Protein AF-A0AAE7AZS0-F1 (afdb_monomer)

Organism: NCBI:txid300876

Mean predicted aligned error: 5.63 Å

Foldseek 3Di:
DVQQVQQLVVLQPDFKWDWWWDDDPQFWTKIKIWTRHRFWIWIKIWIQGPVDRDIWIKIWTAGWTDDPQKIWGFTQIDTPVDRDRDTDIAIWGWDDDDPWKIKIAAPPFAWDQDPVRDIDGDDRIIIDTMD

Sequence (131 aa):
MACLLWGIVSALLTEDRYSLKTSHPEISNETLTITLKHGQAKAHFVSRAVKTTRIISYDMHGLFLRFGDHYLLVTTDDSDDVHTHGFAVRKLFIKKVSDNQAFLITDRRGSFTLKDGRVVHLNSIFSGNYQ

Secondary structure (DSSP, 8-state):
-HHHHHHHHHHHT-EEEEEEEEEETTTEEEEEEEEEETTEEEEEEEEEESSSS-EEEEEEEEEEEEETTEEEEEEEEEESS----EEEEEEEEEEEEETTEEEEE-S---EEE-TTS-EEE--SEEEEEE-

Radius of gyration: 15.65 Å; Cα contacts (8 Å, |Δi|>4): 311; chains: 1; bounding box: 42×26×44 Å

Nearest PDB structures (foldseek):
  4xmg-assembly1_A  TM=5.022E-01  e=7.738E-02  Rhodnius prolixus
  2a3f-assembly1_X  TM=4.937E-01  e=7.360E-02  Rhodnius prolixus
  1pm1-assembly1_X  TM=5.137E-01  e=8.994E-02  Rhodnius prolixus
  5m6k-assembly1_A  TM=4.954E-01  e=2.996E-01  Rhodnius prolixus
  4y25-assembly1_A  TM=4.497E-01  e=7.415E+00  Escherichia coli K-12

Solvent-accessible surface area (backbone atoms only — not comparable to full-atom values): 6749 Å² total; per-residue (Å²): 112,69,67,61,54,48,16,46,54,46,14,48,72,34,73,42,36,38,47,28,34,40,72,43,89,84,49,31,43,36,39,42,35,38,39,36,46,58,29,34,32,41,36,42,38,40,39,34,37,65,83,50,93,55,71,50,49,36,42,33,44,40,35,37,34,28,60,88,47,35,34,44,36,45,28,41,35,48,35,86,88,45,96,58,80,40,83,42,78,45,76,44,34,47,45,77,78,52,100,48,32,31,35,39,48,39,87,88,48,60,70,48,71,46,97,88,68,52,77,41,78,46,76,38,54,28,44,37,33,45,85

pLDDT: mean 87.53, std 10.83, range [49.38, 97.88]

Structure (mmCIF, N/CA/C/O backbone):
data_AF-A0AAE7AZS0-F1
#
_entry.id   AF-A0AAE7AZS0-F1
#
loop_
_atom_site.group_PDB
_atom_site.id
_atom_site.type_symbol
_atom_site.label_atom_id
_atom_site.label_alt_id
_atom_site.label_comp_id
_atom_site.label_asym_id
_atom_site.label_entity_id
_atom_site.label_seq_id
_atom_site.pdbx_PDB_ins_code
_atom_site.Cartn_x
_atom_site.Cartn_y
_atom_site.Cartn_z
_atom_site.occupancy
_atom_site.B_iso_or_equiv
_atom_site.auth_seq_id
_atom_site.auth_comp_id
_atom_site.auth_asym_id
_atom_site.auth_atom_id
_atom_site.pdbx_PDB_model_num
ATOM 1 N N . MET A 1 1 ? 25.463 -6.029 -8.220 1.00 63.19 1 MET A N 1
ATOM 2 C CA . MET A 1 1 ? 25.195 -4.854 -9.084 1.00 63.19 1 MET A CA 1
ATOM 3 C C . MET A 1 1 ? 23.991 -5.034 -10.005 1.00 63.19 1 MET A C 1
ATOM 5 O O . MET A 1 1 ? 23.154 -4.143 -10.015 1.00 63.19 1 MET A O 1
ATOM 9 N N . ALA A 1 2 ? 23.857 -6.154 -10.728 1.00 83.44 2 ALA A N 1
ATOM 10 C CA . ALA A 1 2 ? 22.760 -6.362 -11.687 1.00 83.44 2 ALA A CA 1
ATOM 11 C C . ALA A 1 2 ? 21.350 -6.198 -11.084 1.00 83.44 2 ALA A C 1
ATOM 13 O O . ALA A 1 2 ? 20.515 -5.515 -11.668 1.00 83.44 2 ALA A O 1
ATOM 14 N N . CYS A 1 3 ? 21.103 -6.735 -9.883 1.00 85.56 3 CYS A N 1
ATOM 15 C CA . CYS A 1 3 ? 19.794 -6.613 -9.236 1.00 85.56 3 CYS A CA 1
ATOM 16 C C . CYS A 1 3 ? 19.432 -5.155 -8.924 1.00 85.56 3 CYS A C 1
ATOM 18 O O . CYS A 1 3 ? 18.321 -4.734 -9.205 1.00 85.56 3 CYS A O 1
ATOM 20 N N . LEU A 1 4 ? 20.363 -4.354 -8.395 1.00 90.38 4 LEU A N 1
ATOM 21 C CA . LEU A 1 4 ? 20.079 -2.952 -8.072 1.00 90.38 4 LEU A CA 1
ATOM 22 C C . LEU A 1 4 ? 19.706 -2.150 -9.326 1.00 90.38 4 LEU A C 1
ATOM 24 O O . LEU A 1 4 ? 18.717 -1.425 -9.312 1.00 90.38 4 LEU A O 1
ATOM 28 N N . LEU A 1 5 ? 20.455 -2.334 -10.417 1.00 94.38 5 LEU A N 1
ATOM 29 C CA . LEU A 1 5 ? 20.152 -1.716 -11.711 1.00 94.38 5 LEU A CA 1
ATOM 30 C C . LEU A 1 5 ? 18.777 -2.144 -12.234 1.00 94.38 5 LEU A C 1
ATOM 32 O O . LEU A 1 5 ? 18.001 -1.291 -12.653 1.00 94.38 5 LEU A O 1
ATOM 36 N N . TRP A 1 6 ? 18.444 -3.435 -12.142 1.00 94.31 6 TRP A N 1
ATOM 37 C CA . TRP A 1 6 ? 17.110 -3.934 -12.482 1.00 94.31 6 TRP A CA 1
ATOM 38 C C . TRP A 1 6 ? 16.018 -3.253 -11.652 1.00 94.31 6 TRP A C 1
ATOM 40 O O . TRP A 1 6 ? 15.015 -2.804 -12.200 1.00 94.31 6 TRP A O 1
ATOM 50 N 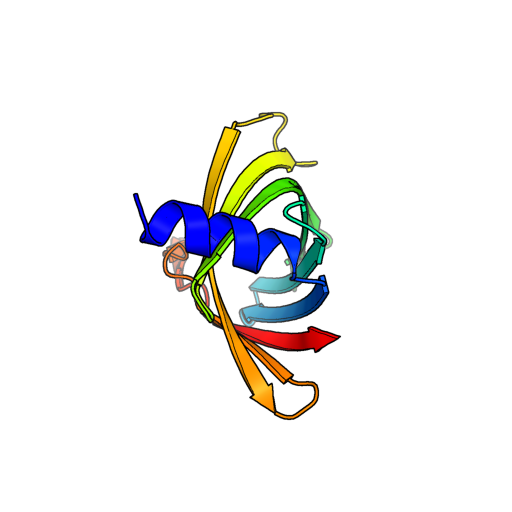N . GLY A 1 7 ? 16.245 -3.117 -10.343 1.00 95.12 7 GLY A N 1
ATOM 51 C CA . GLY A 1 7 ? 15.329 -2.450 -9.424 1.00 95.12 7 GLY A CA 1
ATOM 52 C C . GLY A 1 7 ? 15.058 -0.993 -9.791 1.00 95.12 7 GLY A C 1
ATOM 53 O O . GLY A 1 7 ? 13.913 -0.545 -9.726 1.00 95.12 7 GLY A O 1
ATOM 54 N N . ILE A 1 8 ? 16.106 -0.275 -10.206 1.00 96.81 8 ILE A N 1
ATOM 55 C CA . ILE A 1 8 ? 16.029 1.121 -10.652 1.00 96.81 8 ILE A CA 1
ATOM 56 C C . ILE A 1 8 ? 15.269 1.214 -11.976 1.00 96.81 8 ILE A C 1
ATOM 58 O O . ILE A 1 8 ? 14.305 1.967 -12.071 1.00 96.81 8 ILE A O 1
ATOM 62 N N . VAL A 1 9 ? 15.661 0.433 -12.988 1.00 97.19 9 VAL A N 1
ATOM 63 C CA . VAL A 1 9 ? 15.012 0.458 -14.310 1.00 97.19 9 VAL A CA 1
ATOM 64 C C . VAL A 1 9 ? 13.538 0.075 -14.195 1.00 97.19 9 VAL A C 1
ATOM 66 O O . VAL A 1 9 ? 12.678 0.763 -14.738 1.00 97.19 9 VAL A O 1
ATOM 69 N N . SER A 1 10 ? 13.221 -0.970 -13.429 1.00 97.25 10 SER A N 1
ATOM 70 C CA . SER A 1 10 ? 11.840 -1.388 -13.187 1.00 97.25 10 SER A CA 1
ATOM 71 C C . SER A 1 10 ? 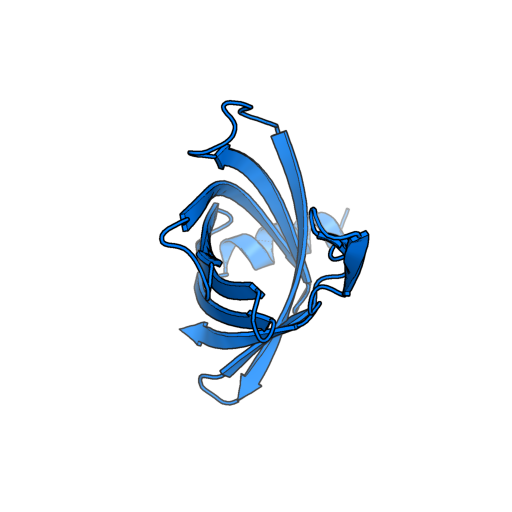11.021 -0.291 -12.498 1.00 97.25 10 SER A C 1
ATOM 73 O O . SER A 1 10 ? 9.871 -0.061 -12.872 1.00 97.25 10 SER A O 1
ATOM 75 N N . ALA A 1 11 ? 11.604 0.431 -11.536 1.00 97.31 11 ALA A N 1
ATOM 76 C CA . ALA A 1 11 ? 10.932 1.547 -10.877 1.00 97.31 11 ALA A CA 1
ATOM 77 C C . ALA A 1 11 ? 10.709 2.744 -11.814 1.00 97.31 11 ALA A C 1
ATOM 79 O O . ALA A 1 11 ? 9.634 3.344 -11.793 1.00 97.31 11 ALA A O 1
ATOM 80 N N . LEU A 1 12 ? 11.682 3.055 -12.675 1.00 97.50 12 LEU A N 1
ATOM 81 C CA . LEU A 1 12 ? 11.568 4.116 -13.679 1.00 97.50 12 LEU A CA 1
ATOM 82 C C . LEU A 1 12 ? 10.491 3.827 -14.730 1.00 97.50 12 LEU A C 1
ATOM 84 O O . LEU A 1 12 ? 9.890 4.766 -15.231 1.00 97.50 12 LEU A O 1
ATOM 88 N N . LEU A 1 13 ? 10.221 2.556 -15.036 1.00 97.50 13 LEU A N 1
ATOM 89 C CA . LEU A 1 13 ? 9.173 2.137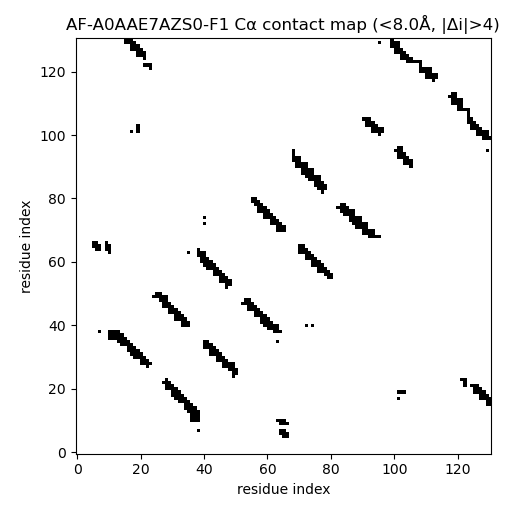 -15.979 1.00 97.50 13 LEU A CA 1
ATOM 90 C C . LEU A 1 13 ? 7.797 1.933 -15.326 1.00 97.50 13 LEU A C 1
ATOM 92 O O . LEU A 1 13 ? 6.836 1.594 -16.009 1.00 97.50 13 LEU A O 1
ATOM 96 N N . THR A 1 14 ? 7.694 2.076 -14.004 1.00 97.00 14 THR A N 1
ATOM 97 C CA . THR A 1 14 ? 6.444 1.833 -13.280 1.00 97.00 14 THR A CA 1
ATOM 98 C C . THR A 1 14 ? 5.601 3.103 -13.210 1.00 97.00 14 THR A C 1
ATOM 100 O O . THR A 1 14 ? 6.075 4.147 -12.756 1.00 97.00 14 THR A O 1
ATOM 103 N N . GLU A 1 15 ? 4.331 2.967 -13.581 1.00 97.12 15 GLU A N 1
ATOM 104 C CA . GLU A 1 15 ? 3.257 3.928 -13.342 1.00 97.12 15 GLU A CA 1
ATOM 105 C C . GLU A 1 15 ? 2.040 3.142 -12.839 1.00 97.12 15 GLU A C 1
ATOM 107 O O . GLU A 1 15 ? 1.272 2.609 -13.627 1.00 97.12 15 GLU A O 1
ATOM 112 N N . ASP A 1 16 ? 1.933 2.994 -11.518 1.00 95.94 16 ASP A N 1
ATOM 113 C CA . ASP A 1 16 ? 0.859 2.244 -10.862 1.00 95.94 16 ASP A CA 1
ATOM 114 C C . ASP A 1 16 ? 0.209 3.111 -9.776 1.00 95.94 16 ASP A C 1
ATOM 116 O O . ASP A 1 16 ? 0.890 3.811 -9.012 1.00 95.94 16 ASP A O 1
ATOM 120 N N . ARG A 1 17 ? -1.108 2.988 -9.617 1.00 97.12 17 ARG A N 1
ATOM 121 C CA . ARG A 1 17 ? -1.847 3.555 -8.489 1.00 97.12 17 ARG A CA 1
ATOM 122 C C . ARG A 1 17 ? -2.676 2.487 -7.796 1.00 97.12 17 ARG A C 1
ATOM 124 O O . ARG A 1 17 ? -3.526 1.864 -8.407 1.00 97.12 17 ARG A O 1
ATOM 131 N N . TYR A 1 18 ? -2.502 2.340 -6.490 1.00 97.19 18 TYR A N 1
ATOM 132 C CA . TYR A 1 18 ? -3.221 1.384 -5.654 1.00 97.19 18 TYR A CA 1
ATOM 133 C C . TYR A 1 18 ? -4.162 2.102 -4.686 1.00 97.19 18 TYR A C 1
ATOM 135 O O . TYR A 1 18 ? -3.787 3.110 -4.085 1.00 97.19 18 TYR A O 1
ATOM 143 N N . SER A 1 19 ? -5.362 1.556 -4.487 1.00 97.06 19 SER A N 1
ATOM 144 C CA . SER A 1 19 ? -6.281 1.933 -3.408 1.00 97.06 19 SER A CA 1
ATOM 145 C C . SER A 1 19 ? -6.695 0.676 -2.660 1.00 97.06 19 SER A C 1
ATOM 147 O O . SER A 1 19 ? -7.479 -0.132 -3.156 1.00 97.06 19 SER A O 1
ATOM 149 N N . LEU A 1 20 ? -6.117 0.495 -1.478 1.00 96.50 20 LEU A N 1
ATOM 150 C CA . LEU A 1 20 ? -6.150 -0.746 -0.719 1.00 96.50 20 LEU A CA 1
ATOM 151 C C . LEU A 1 20 ? -6.804 -0.502 0.638 1.00 96.50 20 LEU A C 1
ATOM 153 O O . LEU A 1 20 ? -6.607 0.545 1.251 1.00 96.50 20 LEU A O 1
ATOM 157 N N . LYS A 1 21 ? -7.582 -1.465 1.122 1.00 95.81 21 LYS A N 1
ATOM 158 C CA . LYS A 1 21 ? -8.354 -1.352 2.358 1.00 95.81 21 LYS A CA 1
ATOM 159 C C . LYS A 1 21 ? -8.202 -2.593 3.218 1.00 95.81 21 LYS A C 1
ATOM 161 O O . LYS A 1 21 ? -8.041 -3.707 2.717 1.00 95.81 21 LYS A O 1
ATOM 166 N N . THR A 1 22 ? -8.298 -2.389 4.521 1.00 93.88 22 THR A N 1
ATOM 167 C CA . THR A 1 22 ? -8.490 -3.459 5.496 1.00 93.88 22 THR A CA 1
ATOM 168 C C . THR A 1 22 ? -9.365 -2.946 6.633 1.00 93.88 22 THR A C 1
ATOM 170 O O . THR A 1 22 ? -9.587 -1.741 6.770 1.00 93.88 22 THR A O 1
ATOM 173 N N . SER A 1 23 ? -9.926 -3.857 7.416 1.00 91.00 23 SER A N 1
ATOM 174 C CA . SER A 1 23 ? -10.799 -3.504 8.533 1.00 91.00 23 SER A CA 1
ATOM 175 C C . SER A 1 23 ? -10.533 -4.412 9.716 1.00 91.00 23 SER A C 1
ATOM 177 O O . SER A 1 23 ? -10.208 -5.588 9.546 1.00 91.00 23 SER A O 1
ATOM 179 N N . HIS A 1 24 ? -10.693 -3.859 10.909 1.00 87.75 24 HIS A N 1
ATOM 180 C CA . HIS A 1 24 ? -10.628 -4.572 12.173 1.00 87.75 24 HIS A CA 1
ATOM 181 C C . HIS A 1 24 ? -11.973 -4.360 12.857 1.00 87.75 24 HIS A C 1
ATOM 183 O O . HIS A 1 24 ? -12.275 -3.220 13.238 1.00 87.75 24 HIS A O 1
ATOM 189 N N . PRO A 1 25 ? -12.797 -5.416 12.983 1.00 84.75 25 PRO A N 1
ATOM 190 C CA . PRO A 1 25 ? -14.102 -5.316 13.616 1.00 84.75 25 PRO A CA 1
ATOM 191 C C . PRO A 1 25 ? -14.011 -4.579 14.949 1.00 84.75 25 PRO A C 1
ATOM 193 O O . PRO A 1 25 ? -13.103 -4.821 15.740 1.00 84.75 25 PRO A O 1
ATOM 196 N N . GLU A 1 26 ? -14.941 -3.648 15.167 1.00 83.50 26 GLU A N 1
ATOM 197 C CA . GLU A 1 26 ? -15.041 -2.816 16.373 1.00 83.50 26 GLU A CA 1
ATOM 198 C C . GLU A 1 26 ? -13.907 -1.815 16.644 1.00 83.50 26 GLU A C 1
ATOM 200 O O . GLU A 1 26 ? -14.013 -1.047 17.605 1.00 83.50 26 GLU A O 1
ATOM 205 N N . ILE A 1 27 ? -12.852 -1.793 15.827 1.00 85.25 27 ILE A N 1
ATOM 206 C CA . ILE A 1 27 ? -11.635 -1.021 16.105 1.00 85.25 27 ILE A CA 1
ATOM 207 C C . ILE A 1 27 ? -11.458 0.068 15.060 1.00 85.25 27 ILE A C 1
ATOM 209 O O . ILE A 1 27 ? -11.610 1.247 15.386 1.00 85.25 27 ILE A O 1
ATOM 213 N N . SER A 1 28 ? -11.189 -0.303 13.807 1.00 87.88 28 SER A N 1
ATOM 214 C CA . SER A 1 28 ? -10.884 0.667 12.756 1.00 87.88 28 SER A CA 1
ATOM 215 C C . SER A 1 28 ? -11.143 0.155 11.347 1.00 87.88 28 SER A C 1
ATOM 217 O O . SER A 1 28 ? -11.022 -1.034 11.062 1.00 87.88 28 SER A O 1
ATOM 219 N N . ASN A 1 29 ? -11.424 1.094 10.448 1.00 92.56 29 ASN A N 1
ATOM 220 C CA . ASN A 1 29 ? -11.344 0.898 9.006 1.00 92.56 29 ASN A CA 1
ATOM 221 C C . ASN A 1 29 ? -10.135 1.651 8.468 1.00 92.56 29 ASN A C 1
ATOM 223 O O . ASN A 1 29 ? -9.949 2.830 8.772 1.00 92.56 29 ASN A O 1
ATOM 227 N N . GLU A 1 30 ? -9.340 0.984 7.645 1.00 93.31 30 GLU A N 1
ATOM 228 C CA . GLU A 1 30 ? -8.068 1.506 7.175 1.00 93.31 30 GLU A CA 1
ATOM 229 C C . GLU A 1 30 ? -8.024 1.529 5.655 1.00 93.31 30 GLU A C 1
ATOM 231 O O . GLU A 1 30 ? -8.468 0.601 4.976 1.00 93.31 30 GLU A O 1
ATOM 236 N N . THR A 1 31 ? -7.478 2.605 5.107 1.00 95.12 31 THR A N 1
ATOM 237 C CA . THR A 1 31 ? -7.257 2.776 3.675 1.00 95.12 31 THR A CA 1
ATOM 238 C C . THR A 1 31 ? -5.821 3.212 3.446 1.00 95.12 31 THR A C 1
ATOM 240 O O . THR A 1 31 ? -5.335 4.121 4.109 1.00 95.12 31 THR A O 1
ATOM 243 N N . LEU A 1 32 ? -5.157 2.575 2.490 1.00 94.44 32 LEU A N 1
ATOM 244 C CA . LEU A 1 32 ? -3.831 2.925 2.012 1.00 94.44 32 LEU A CA 1
ATOM 245 C C . LEU A 1 32 ? -3.914 3.180 0.510 1.00 94.44 32 LEU A C 1
ATOM 247 O O . LEU A 1 32 ? -4.228 2.283 -0.272 1.00 94.44 32 LEU A O 1
ATOM 251 N N . THR A 1 33 ? -3.628 4.412 0.110 1.00 96.75 33 THR A N 1
ATOM 252 C CA . THR A 1 33 ? -3.466 4.782 -1.296 1.00 96.75 33 THR A CA 1
ATOM 253 C C . THR A 1 33 ? -1.982 4.890 -1.596 1.00 96.75 33 THR A C 1
ATOM 255 O O . THR A 1 33 ? -1.264 5.525 -0.834 1.00 96.75 33 THR A O 1
ATOM 258 N N . ILE A 1 34 ? -1.514 4.290 -2.688 1.00 96.12 34 ILE A N 1
ATOM 259 C CA . ILE A 1 34 ? -0.108 4.343 -3.109 1.00 96.12 34 ILE A CA 1
ATOM 260 C C . ILE A 1 34 ? -0.075 4.774 -4.569 1.00 96.12 34 ILE A C 1
ATOM 262 O O . ILE A 1 34 ? -0.777 4.204 -5.392 1.00 96.12 34 ILE A O 1
ATOM 266 N N . THR A 1 35 ? 0.731 5.773 -4.895 1.00 97.50 35 THR A N 1
ATOM 267 C CA . THR A 1 35 ? 1.037 6.186 -6.265 1.00 97.50 35 THR A CA 1
ATOM 268 C C . THR A 1 35 ? 2.525 5.980 -6.492 1.00 97.50 35 THR A C 1
ATOM 270 O O . THR A 1 35 ? 3.344 6.538 -5.761 1.00 97.50 35 THR A O 1
ATOM 273 N N . LEU A 1 36 ? 2.863 5.161 -7.481 1.00 97.31 36 LEU A N 1
ATOM 274 C CA . LEU A 1 36 ? 4.225 4.844 -7.886 1.00 97.31 36 LEU A CA 1
ATOM 275 C C . LEU A 1 36 ? 4.411 5.335 -9.312 1.00 97.31 36 LEU A C 1
ATOM 277 O O . LEU A 1 36 ? 3.721 4.864 -10.211 1.00 97.31 36 LEU A O 1
ATOM 281 N N . LYS A 1 37 ? 5.316 6.287 -9.524 1.00 97.88 37 LYS A N 1
ATOM 282 C CA . LYS A 1 37 ? 5.525 6.876 -10.845 1.00 97.88 37 LYS A CA 1
ATOM 283 C C . LYS A 1 37 ? 6.985 7.215 -11.066 1.00 97.88 37 LYS A C 1
ATOM 285 O O . LYS A 1 37 ? 7.534 8.059 -10.363 1.00 97.88 37 LYS A O 1
ATOM 290 N N . HIS A 1 38 ? 7.598 6.570 -12.053 1.00 97.62 38 HIS A N 1
ATOM 291 C CA . HIS A 1 38 ? 8.959 6.865 -12.509 1.00 97.62 38 HIS A CA 1
ATOM 292 C C . HIS A 1 38 ? 9.980 6.938 -11.354 1.00 97.62 38 HIS A C 1
ATOM 294 O O . HIS A 1 38 ? 10.727 7.905 -11.216 1.00 97.62 38 HIS A O 1
ATOM 300 N N . GLY A 1 39 ? 9.971 5.932 -10.475 1.00 96.06 39 GLY A N 1
ATOM 301 C CA . GLY A 1 39 ? 10.849 5.861 -9.301 1.00 96.06 39 GLY A CA 1
ATOM 302 C C . GLY A 1 39 ? 10.418 6.698 -8.092 1.00 96.06 39 GLY A C 1
ATOM 303 O O . GLY A 1 39 ? 11.014 6.549 -7.028 1.00 96.06 39 GLY A O 1
ATOM 304 N N . GLN A 1 40 ? 9.373 7.523 -8.203 1.00 96.88 40 GLN A N 1
ATOM 305 C CA . GLN A 1 40 ? 8.808 8.293 -7.091 1.00 96.88 40 GLN A CA 1
ATOM 306 C C . GLN A 1 40 ? 7.626 7.567 -6.449 1.00 96.88 40 GLN A C 1
ATOM 308 O O . GLN A 1 40 ? 6.792 6.975 -7.136 1.00 96.88 40 GLN A O 1
ATOM 313 N N . ALA A 1 41 ? 7.535 7.643 -5.126 1.00 95.50 41 ALA A N 1
ATOM 314 C CA . ALA A 1 41 ? 6.457 7.071 -4.340 1.00 95.50 41 ALA A CA 1
ATOM 315 C C . ALA A 1 41 ? 5.741 8.162 -3.541 1.00 95.50 41 ALA A C 1
ATOM 317 O O . ALA A 1 41 ? 6.369 8.964 -2.848 1.00 95.50 41 ALA A O 1
ATOM 318 N N . LYS A 1 42 ? 4.410 8.142 -3.601 1.00 95.06 42 LYS A N 1
ATOM 319 C CA . LYS A 1 42 ? 3.531 8.853 -2.673 1.00 95.06 42 LYS A CA 1
ATOM 320 C C . LYS A 1 42 ? 2.560 7.852 -2.070 1.00 95.06 42 LYS A C 1
ATOM 322 O O . LYS A 1 42 ? 1.847 7.182 -2.815 1.00 95.06 42 LYS A O 1
ATOM 327 N N . ALA A 1 43 ? 2.499 7.754 -0.751 1.00 93.38 43 ALA A N 1
ATOM 328 C CA . ALA A 1 43 ? 1.503 6.948 -0.065 1.00 93.38 43 ALA A CA 1
ATOM 329 C C . ALA A 1 43 ? 0.716 7.796 0.932 1.00 93.38 43 ALA A C 1
ATOM 331 O O . ALA A 1 43 ? 1.271 8.682 1.566 1.00 93.38 43 ALA A O 1
ATOM 332 N N . HIS A 1 44 ? -0.573 7.505 1.055 1.00 93.44 44 HIS A N 1
ATOM 333 C CA . HIS A 1 44 ? -1.478 8.147 1.996 1.00 93.44 44 HIS A CA 1
ATOM 334 C C . HIS A 1 44 ? -2.238 7.063 2.752 1.00 93.44 44 HIS A C 1
ATOM 336 O O . HIS A 1 44 ? -2.972 6.272 2.146 1.00 93.44 44 HIS A O 1
ATOM 342 N N . PHE A 1 45 ? -2.040 7.001 4.062 1.00 91.38 45 PHE A N 1
ATOM 343 C CA . PHE A 1 45 ? -2.741 6.088 4.951 1.00 91.38 45 PHE A CA 1
ATOM 344 C C . PHE A 1 45 ? -3.769 6.850 5.777 1.00 91.38 45 PHE A C 1
ATOM 346 O O . PHE A 1 45 ? -3.463 7.900 6.330 1.00 91.38 45 PHE A O 1
ATOM 353 N N . VAL A 1 46 ? -4.957 6.269 5.929 1.00 91.88 46 VAL A N 1
ATOM 354 C CA . VAL A 1 46 ? -6.005 6.755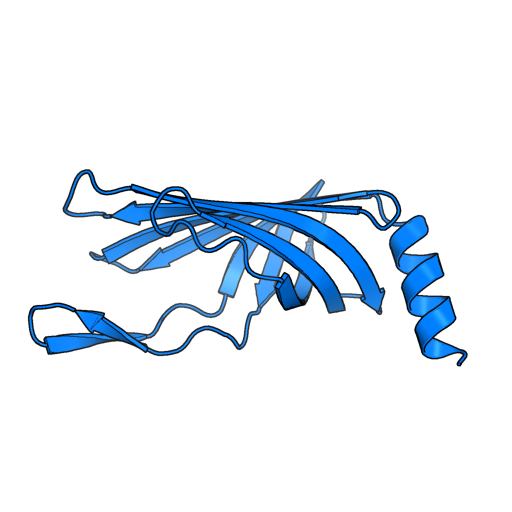 6.828 1.00 91.88 46 VAL A CA 1
ATOM 355 C C . VAL A 1 46 ? -6.542 5.587 7.637 1.00 91.88 46 VAL A C 1
ATOM 357 O O . VAL A 1 46 ? -7.006 4.605 7.059 1.00 91.88 46 VAL A O 1
ATOM 360 N N . SER A 1 47 ? -6.556 5.720 8.961 1.00 90.00 47 SER A N 1
ATOM 361 C CA . SER A 1 47 ? -7.296 4.848 9.873 1.00 90.00 47 SER A CA 1
ATOM 362 C C . SER A 1 47 ? -8.415 5.637 10.540 1.00 90.00 47 SER A C 1
ATOM 364 O O . SER A 1 47 ? -8.187 6.703 11.111 1.00 90.00 47 SER A O 1
ATOM 366 N N . ARG A 1 48 ? -9.643 5.127 10.448 1.00 90.50 48 ARG A N 1
ATOM 367 C CA . ARG A 1 48 ? -10.830 5.706 11.088 1.00 90.50 48 ARG A CA 1
ATOM 368 C C . ARG A 1 48 ? -11.314 4.758 12.164 1.00 90.50 48 ARG A C 1
ATOM 370 O O . ARG A 1 48 ? -11.629 3.608 11.854 1.00 90.50 48 ARG A O 1
ATOM 377 N N . ALA A 1 49 ? -11.396 5.234 13.400 1.00 87.44 49 ALA A N 1
ATOM 378 C CA . ALA A 1 49 ? -11.950 4.447 14.489 1.00 87.44 49 ALA A CA 1
ATOM 379 C C . ALA A 1 49 ? -13.435 4.137 14.233 1.00 87.44 49 ALA A C 1
ATOM 381 O O . ALA A 1 49 ? -14.181 4.980 13.743 1.00 87.44 49 ALA A O 1
ATOM 382 N N . VAL A 1 50 ? -13.876 2.922 14.568 1.00 84.62 50 VAL A N 1
ATOM 383 C CA . VAL A 1 50 ? -15.283 2.511 14.381 1.00 84.62 50 VAL A CA 1
ATOM 384 C C . VAL A 1 50 ? -16.184 3.109 15.464 1.00 84.62 50 VAL A C 1
ATOM 386 O O . VAL A 1 50 ? -17.313 3.499 15.188 1.00 84.62 50 VAL A O 1
ATOM 389 N N . LYS A 1 51 ? -15.689 3.175 16.706 1.00 84.19 51 LYS A N 1
ATOM 390 C CA . LYS A 1 51 ? -16.472 3.586 17.886 1.00 84.19 51 LYS A CA 1
ATOM 391 C C . LYS A 1 51 ? -16.260 5.045 18.301 1.00 84.19 51 LYS A C 1
ATOM 393 O O . LYS A 1 51 ? -16.907 5.507 19.234 1.00 84.19 51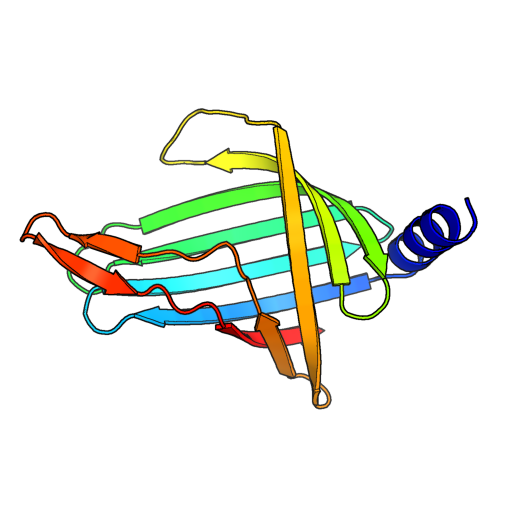 LYS A O 1
ATOM 398 N N . THR A 1 52 ? -15.340 5.763 17.663 1.00 80.00 52 THR A N 1
ATOM 399 C CA . THR A 1 52 ? -15.026 7.160 17.996 1.00 80.00 52 THR A CA 1
ATOM 400 C C . THR A 1 52 ? -14.849 7.977 16.722 1.00 80.00 52 THR A C 1
ATOM 402 O O . THR A 1 52 ? -14.669 7.428 15.642 1.00 80.00 52 THR A O 1
ATOM 405 N N . THR A 1 53 ? -14.856 9.303 16.839 1.00 82.19 53 THR A N 1
ATOM 406 C CA . THR A 1 53 ? -14.586 10.218 15.718 1.00 82.19 53 THR A CA 1
ATOM 407 C C . THR A 1 53 ? -13.094 10.364 15.405 1.00 82.19 53 THR A C 1
ATOM 409 O O . THR A 1 53 ? -12.718 11.214 14.600 1.00 82.19 53 THR A O 1
ATOM 412 N N . ARG A 1 54 ? -12.223 9.559 16.034 1.00 83.75 54 ARG A N 1
ATOM 413 C CA . ARG A 1 54 ? -10.775 9.667 15.853 1.00 83.75 54 ARG A CA 1
ATOM 414 C C . ARG A 1 54 ? -10.366 9.186 14.461 1.00 83.75 54 ARG A C 1
ATOM 416 O O . ARG A 1 54 ? -10.714 8.079 14.043 1.00 83.75 54 ARG A O 1
ATOM 423 N N . ILE A 1 55 ? -9.573 10.011 13.787 1.00 84.69 55 ILE A N 1
ATOM 424 C CA . ILE A 1 55 ? -8.959 9.729 12.491 1.00 84.69 55 ILE A CA 1
ATOM 425 C C . ILE A 1 55 ? -7.452 9.889 12.661 1.00 84.69 55 ILE A C 1
ATOM 427 O O . ILE A 1 55 ? -7.014 10.833 13.308 1.00 84.69 55 ILE A O 1
ATOM 431 N N . ILE A 1 56 ? -6.687 8.956 12.105 1.00 85.62 56 ILE A N 1
ATOM 432 C CA . ILE A 1 56 ? -5.228 9.018 12.045 1.00 85.62 56 ILE A CA 1
ATOM 433 C C . ILE A 1 56 ? -4.830 8.976 10.574 1.00 85.62 56 ILE A C 1
ATOM 435 O O . ILE A 1 56 ? -5.253 8.063 9.855 1.00 85.62 56 ILE A O 1
ATOM 439 N N . SER A 1 57 ? -4.020 9.936 10.141 1.00 87.69 57 SER A N 1
ATOM 440 C CA . SER A 1 57 ? -3.503 10.040 8.776 1.00 87.69 57 SER A CA 1
ATOM 441 C C . SER A 1 57 ? -1.981 10.122 8.746 1.00 87.69 57 SER A C 1
ATOM 443 O O . SER A 1 57 ? -1.357 10.724 9.619 1.00 87.69 57 SER A O 1
ATOM 445 N N . TYR A 1 58 ? -1.402 9.497 7.720 1.00 86.81 58 TYR A N 1
ATOM 446 C CA . TYR A 1 58 ? 0.022 9.573 7.406 1.00 86.81 58 TYR A CA 1
ATOM 447 C C . TYR A 1 58 ? 0.199 9.794 5.910 1.00 86.81 58 TYR A C 1
ATOM 449 O O . TYR A 1 58 ? -0.335 9.022 5.106 1.00 86.81 58 TYR A O 1
ATOM 457 N N . ASP A 1 59 ? 1.005 10.782 5.556 1.00 88.88 59 ASP A N 1
ATOM 458 C CA . ASP A 1 59 ? 1.524 10.975 4.214 1.00 88.88 59 ASP A CA 1
ATOM 459 C C . ASP A 1 59 ? 2.981 10.515 4.158 1.00 88.88 59 ASP A C 1
ATOM 461 O O . ASP A 1 59 ? 3.777 10.732 5.064 1.00 88.88 59 ASP A O 1
ATOM 465 N N . MET A 1 60 ? 3.336 9.804 3.095 1.00 89.38 60 MET A N 1
ATOM 466 C CA . MET A 1 60 ? 4.688 9.299 2.882 1.00 89.38 60 MET A CA 1
ATOM 467 C C . MET A 1 60 ? 5.120 9.688 1.481 1.00 89.38 60 MET A C 1
ATOM 469 O O . MET A 1 60 ? 4.446 9.361 0.500 1.00 89.38 60 MET A O 1
ATOM 473 N N . HIS A 1 61 ? 6.264 10.350 1.384 1.00 91.25 61 HIS A N 1
ATOM 474 C CA . HIS A 1 61 ? 6.820 10.822 0.122 1.00 91.25 61 HIS A CA 1
ATOM 475 C C . HIS A 1 61 ? 8.247 10.318 -0.031 1.00 91.25 61 HIS A C 1
ATOM 477 O O . HIS A 1 61 ? 9.018 10.330 0.925 1.00 91.25 61 HIS A O 1
ATOM 483 N N . GLY A 1 62 ? 8.619 9.863 -1.225 1.00 93.38 62 GLY A N 1
ATOM 484 C CA . GLY A 1 62 ? 9.992 9.439 -1.454 1.00 93.38 62 GLY A CA 1
ATOM 485 C C . GLY A 1 62 ? 10.222 8.706 -2.760 1.00 93.38 62 GLY A C 1
ATOM 486 O O . GLY A 1 62 ? 9.601 8.998 -3.780 1.00 93.38 62 GLY A O 1
ATOM 487 N N . LEU A 1 63 ? 11.149 7.755 -2.718 1.00 96.06 63 LEU A N 1
ATOM 488 C CA . LEU A 1 63 ? 11.597 6.974 -3.865 1.00 96.06 63 LEU A CA 1
ATOM 489 C C . LEU A 1 63 ? 11.274 5.496 -3.669 1.00 96.06 63 LEU A C 1
ATOM 491 O O . LEU A 1 63 ? 11.124 5.028 -2.538 1.00 96.06 63 LEU A O 1
ATOM 495 N N . PHE A 1 64 ? 11.209 4.740 -4.763 1.00 96.56 64 PHE A N 1
ATOM 496 C CA . PHE A 1 64 ? 11.099 3.288 -4.689 1.00 96.56 64 PHE A CA 1
ATOM 497 C C . PHE A 1 64 ? 11.992 2.556 -5.689 1.00 96.56 64 PHE A C 1
ATOM 499 O O . PHE A 1 64 ? 12.323 3.065 -6.756 1.00 96.56 64 PHE A O 1
ATOM 506 N N . LEU A 1 65 ? 12.336 1.318 -5.333 1.00 97.06 65 LEU A N 1
ATOM 507 C CA . LEU A 1 65 ? 12.865 0.295 -6.234 1.00 97.06 65 LEU A CA 1
ATOM 508 C C . LEU A 1 65 ? 11.827 -0.816 -6.396 1.00 97.06 65 LEU A C 1
ATOM 510 O O . LEU A 1 65 ? 11.086 -1.103 -5.450 1.00 97.06 65 LEU A O 1
ATOM 514 N N . ARG A 1 66 ? 11.798 -1.469 -7.563 1.00 96.88 66 ARG A N 1
ATOM 515 C CA . ARG A 1 66 ? 10.824 -2.528 -7.863 1.00 96.88 66 ARG A CA 1
ATOM 516 C C . ARG A 1 66 ? 11.481 -3.825 -8.327 1.00 96.88 66 ARG A C 1
ATOM 518 O O . ARG A 1 66 ? 12.294 -3.839 -9.241 1.00 96.88 66 ARG A O 1
ATOM 525 N N . PHE A 1 67 ? 11.056 -4.936 -7.739 1.00 95.88 67 PHE A N 1
ATOM 526 C CA . PHE A 1 67 ? 11.508 -6.288 -8.050 1.00 95.88 67 PHE A CA 1
ATOM 527 C C . PHE A 1 67 ? 10.287 -7.200 -8.221 1.00 95.88 67 PHE A C 1
ATOM 529 O O . PHE A 1 67 ? 9.874 -7.892 -7.290 1.00 95.88 67 PHE A O 1
ATOM 536 N N . GLY A 1 68 ? 9.667 -7.159 -9.404 1.00 93.88 68 GLY A N 1
ATOM 537 C CA . GLY A 1 68 ? 8.384 -7.829 -9.639 1.00 93.88 68 GLY A CA 1
ATOM 538 C C . GLY A 1 68 ? 7.278 -7.205 -8.783 1.00 93.88 68 GLY A C 1
ATOM 539 O O . GLY A 1 68 ? 7.012 -6.008 -8.911 1.00 93.88 68 GLY A O 1
ATOM 540 N N . ASP A 1 69 ? 6.689 -8.009 -7.899 1.00 95.12 69 ASP A N 1
ATOM 541 C CA . ASP A 1 69 ? 5.644 -7.606 -6.941 1.00 95.12 69 ASP A CA 1
ATOM 542 C C . ASP A 1 69 ? 6.218 -7.040 -5.624 1.00 95.12 69 ASP A C 1
ATOM 544 O O . ASP A 1 69 ? 5.474 -6.621 -4.734 1.00 95.12 69 ASP A O 1
ATOM 548 N N . HIS A 1 70 ? 7.547 -7.027 -5.469 1.00 95.00 70 HIS A N 1
ATOM 549 C CA . HIS A 1 70 ? 8.223 -6.460 -4.303 1.00 95.00 70 HIS A CA 1
ATOM 550 C C . HIS A 1 70 ? 8.662 -5.018 -4.557 1.00 95.00 70 HIS A C 1
ATOM 552 O O . HIS A 1 70 ? 9.348 -4.725 -5.536 1.00 95.00 70 HIS A O 1
ATOM 558 N N . TYR A 1 71 ? 8.348 -4.131 -3.617 1.00 94.38 71 TYR A N 1
ATOM 559 C CA . TYR A 1 71 ? 8.711 -2.720 -3.664 1.00 94.38 71 TYR A CA 1
ATOM 560 C C . TYR A 1 71 ? 9.510 -2.351 -2.416 1.00 94.38 71 TYR A C 1
ATOM 562 O O . TYR A 1 71 ? 9.104 -2.657 -1.292 1.00 94.38 71 TYR A O 1
ATOM 570 N N . LEU A 1 72 ? 10.646 -1.685 -2.611 1.00 94.31 72 LEU A N 1
ATOM 571 C CA . LEU A 1 72 ? 11.425 -1.081 -1.535 1.00 94.31 72 LEU A CA 1
ATOM 572 C C . LEU A 1 72 ? 11.216 0.427 -1.593 1.00 94.31 72 LEU A C 1
ATOM 574 O O . LEU A 1 72 ? 11.689 1.062 -2.527 1.00 94.31 72 LEU A O 1
ATOM 578 N N . LEU A 1 73 ? 10.512 0.980 -0.614 1.00 92.75 73 LEU A N 1
ATOM 579 C CA . LEU A 1 73 ? 10.247 2.406 -0.490 1.00 92.75 73 LEU A CA 1
ATOM 580 C C . LEU A 1 73 ? 11.248 3.031 0.475 1.00 92.75 73 LEU A C 1
ATOM 582 O O . LEU A 1 73 ? 11.512 2.490 1.549 1.00 92.75 73 LEU A O 1
ATOM 586 N N . VAL A 1 74 ? 11.758 4.190 0.089 1.00 92.69 74 VAL A N 1
ATOM 587 C CA . VAL A 1 74 ? 12.606 5.061 0.894 1.00 92.69 74 VAL A CA 1
ATOM 588 C C . VAL A 1 74 ? 11.863 6.383 1.014 1.00 92.69 74 VAL A C 1
ATOM 590 O O . VAL A 1 74 ? 11.803 7.134 0.041 1.00 92.69 74 VAL A O 1
ATOM 593 N N . THR A 1 75 ? 11.232 6.622 2.161 1.00 89.25 75 THR A N 1
ATOM 594 C CA . THR A 1 75 ? 10.289 7.726 2.376 1.00 89.25 75 THR A CA 1
ATOM 595 C C . THR A 1 75 ? 10.71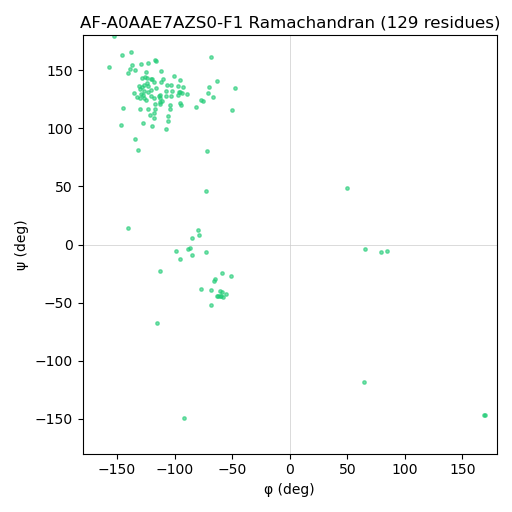6 8.621 3.528 1.00 89.25 75 THR A C 1
ATOM 597 O O . THR A 1 75 ? 11.422 8.199 4.444 1.00 89.25 75 THR A O 1
ATOM 600 N N . THR A 1 76 ? 10.254 9.862 3.491 1.00 84.94 76 THR A N 1
ATOM 601 C CA . THR A 1 76 ? 10.038 10.668 4.690 1.00 84.94 76 THR A CA 1
ATOM 602 C C . THR A 1 76 ? 8.570 10.543 5.068 1.00 84.94 76 THR A C 1
ATOM 604 O O . THR A 1 76 ? 7.695 10.630 4.199 1.00 84.94 76 THR A O 1
ATOM 607 N N . ASP A 1 77 ? 8.314 10.265 6.341 1.00 73.31 77 ASP A N 1
ATOM 608 C CA . ASP A 1 77 ? 6.957 10.128 6.858 1.00 73.31 77 ASP A CA 1
ATOM 609 C C . ASP A 1 77 ? 6.507 11.465 7.465 1.00 73.31 77 ASP A C 1
ATOM 611 O O . ASP A 1 77 ? 7.130 11.951 8.410 1.00 73.31 77 ASP A O 1
ATOM 615 N N . ASP A 1 78 ? 5.406 12.010 6.950 1.00 62.91 78 ASP A N 1
ATOM 616 C CA . ASP A 1 78 ? 4.690 13.150 7.512 1.00 62.91 78 ASP A CA 1
ATOM 617 C C . ASP A 1 78 ? 3.424 12.618 8.191 1.00 62.91 78 ASP A C 1
ATOM 619 O O . ASP A 1 78 ? 2.552 12.001 7.576 1.00 62.91 78 ASP A O 1
ATOM 623 N N . SER A 1 79 ? 3.344 12.792 9.504 1.00 64.25 79 SER A N 1
ATOM 624 C CA . SER A 1 79 ? 2.235 12.310 10.324 1.00 64.25 79 SER A CA 1
ATOM 625 C C . SER A 1 79 ? 1.528 13.492 10.967 1.00 64.25 79 SER A C 1
ATOM 627 O O . SER A 1 79 ? 2.159 14.256 11.702 1.00 64.25 79 SER A O 1
ATOM 629 N N . ASP A 1 80 ? 0.212 13.585 10.775 1.00 57.81 80 ASP A N 1
ATOM 630 C CA . ASP A 1 80 ? -0.604 14.627 11.409 1.00 57.81 80 ASP A CA 1
ATOM 631 C C . ASP A 1 80 ? -0.641 14.470 12.944 1.00 57.81 80 ASP A C 1
ATOM 633 O O . ASP A 1 80 ? -0.695 15.457 13.672 1.00 57.81 80 ASP A O 1
ATOM 637 N N . ASP A 1 81 ? -0.550 13.230 13.447 1.00 53.88 81 ASP A N 1
ATOM 638 C CA . ASP A 1 81 ? -0.682 12.888 14.879 1.00 53.88 81 ASP A CA 1
ATOM 639 C C . ASP A 1 81 ? 0.679 12.798 15.616 1.00 53.88 81 ASP A C 1
ATOM 641 O O . ASP A 1 81 ? 0.724 12.708 16.843 1.00 53.88 81 ASP A O 1
ATOM 645 N N . VAL A 1 82 ? 1.806 12.783 14.888 1.00 53.97 82 VAL A N 1
ATOM 646 C CA . VAL A 1 82 ? 3.162 12.601 15.452 1.00 53.97 82 VAL A CA 1
ATOM 647 C C . VAL A 1 82 ? 4.153 13.412 14.621 1.00 53.97 82 VAL A C 1
ATOM 649 O O . VAL A 1 82 ? 4.541 12.986 13.543 1.00 53.97 82 VAL A O 1
ATOM 652 N N . HIS A 1 83 ? 4.603 14.566 15.111 1.00 49.38 83 HIS A N 1
ATOM 653 C CA . HIS A 1 83 ? 5.531 15.457 14.394 1.00 49.38 83 HIS A CA 1
ATOM 654 C C . HIS A 1 83 ? 6.980 14.934 14.306 1.00 49.38 83 HIS A C 1
ATOM 656 O O . HIS A 1 83 ? 7.939 15.662 14.555 1.00 49.38 83 HIS A O 1
ATOM 662 N N . THR A 1 84 ? 7.173 13.668 13.954 1.00 53.47 84 THR A N 1
ATOM 663 C CA . THR A 1 84 ? 8.490 13.102 13.665 1.00 53.47 84 THR A CA 1
ATOM 664 C C . THR A 1 84 ? 8.613 12.881 12.167 1.00 53.47 84 THR A C 1
ATOM 666 O O . THR A 1 84 ? 8.136 11.870 11.657 1.00 53.47 84 THR A O 1
ATOM 669 N N . HIS A 1 85 ? 9.283 13.816 11.489 1.00 61.06 85 HIS A N 1
ATOM 670 C CA . HIS A 1 85 ? 9.721 13.673 10.100 1.00 61.06 85 HIS A CA 1
ATOM 671 C C . HIS A 1 85 ? 10.878 12.671 10.075 1.00 61.06 85 HIS A C 1
ATOM 673 O O . HIS A 1 85 ? 12.056 13.026 10.159 1.00 61.06 85 HIS A O 1
ATOM 679 N N . GLY A 1 86 ? 10.528 11.390 10.105 1.00 70.94 86 GLY A N 1
ATOM 680 C CA . GLY A 1 86 ? 11.480 10.293 10.150 1.00 70.94 86 GLY A CA 1
ATOM 681 C C . GLY A 1 86 ? 11.807 9.806 8.748 1.00 70.94 86 GLY A C 1
ATOM 682 O O . GLY A 1 86 ? 10.912 9.582 7.936 1.00 70.94 86 GLY A O 1
ATOM 683 N N . PHE A 1 87 ? 13.091 9.584 8.478 1.00 82.25 87 PHE A N 1
ATOM 684 C CA . PHE A 1 87 ? 13.493 8.757 7.348 1.00 82.25 87 PHE A CA 1
ATOM 685 C C . PHE A 1 87 ? 13.064 7.308 7.607 1.00 82.25 87 PHE A C 1
ATOM 687 O O . PHE A 1 87 ? 13.410 6.727 8.639 1.00 82.25 87 PHE A O 1
ATOM 694 N N . ALA A 1 88 ? 12.339 6.713 6.665 1.00 84.44 88 ALA A N 1
ATOM 695 C CA . ALA A 1 88 ? 11.823 5.361 6.770 1.00 84.44 88 ALA A CA 1
ATOM 696 C C . ALA A 1 88 ? 12.138 4.547 5.514 1.00 84.44 88 ALA A C 1
ATOM 698 O O . ALA A 1 88 ? 11.946 4.978 4.380 1.00 84.44 88 ALA A O 1
ATOM 699 N N . VAL A 1 89 ? 12.568 3.304 5.726 1.00 88.12 89 VAL A N 1
ATOM 700 C CA . VAL A 1 89 ? 12.664 2.300 4.663 1.00 88.12 89 VAL A CA 1
ATOM 701 C C . VAL A 1 89 ? 11.557 1.281 4.875 1.00 88.12 89 VAL A C 1
ATOM 703 O O . VAL A 1 89 ? 11.413 0.743 5.978 1.00 88.12 89 VAL A O 1
ATOM 706 N N . ARG A 1 90 ? 10.754 1.014 3.844 1.00 86.88 90 ARG A N 1
ATOM 707 C CA . ARG A 1 90 ? 9.576 0.135 3.892 1.00 86.88 90 ARG A CA 1
ATOM 708 C C . ARG A 1 90 ? 9.654 -0.898 2.771 1.00 86.88 90 ARG A C 1
ATOM 710 O O . ARG A 1 90 ? 9.960 -0.565 1.634 1.00 86.88 90 ARG A O 1
ATOM 717 N N . LYS A 1 91 ? 9.349 -2.156 3.087 1.00 90.25 91 LYS A N 1
ATOM 718 C CA . LYS A 1 91 ? 9.189 -3.230 2.101 1.00 90.25 91 LYS A CA 1
ATOM 719 C C . LYS A 1 91 ? 7.700 -3.484 1.911 1.00 90.25 91 LYS A C 1
ATOM 721 O O . LYS A 1 91 ? 7.002 -3.707 2.897 1.00 90.25 91 LYS A O 1
ATOM 726 N N . LEU A 1 92 ? 7.233 -3.470 0.670 1.00 91.50 92 LEU A N 1
ATOM 727 C CA . LEU A 1 92 ? 5.858 -3.801 0.307 1.00 91.50 92 LEU A CA 1
ATOM 728 C C . LEU A 1 92 ? 5.858 -4.998 -0.643 1.00 91.50 92 LEU A C 1
ATOM 730 O O . LEU A 1 92 ? 6.725 -5.103 -1.509 1.00 91.50 92 LEU A O 1
ATOM 734 N N . PHE A 1 93 ? 4.878 -5.883 -0.489 1.00 94.56 93 PHE A N 1
ATOM 735 C CA . PHE A 1 93 ? 4.572 -6.917 -1.471 1.00 94.56 93 PHE A CA 1
ATOM 736 C C . PHE A 1 93 ? 3.158 -6.688 -1.988 1.00 94.56 93 PHE A C 1
ATOM 738 O O . PHE A 1 93 ? 2.200 -6.878 -1.238 1.00 94.56 93 PHE A O 1
ATOM 745 N N . ILE A 1 94 ? 3.031 -6.243 -3.236 1.00 95.38 94 ILE A N 1
ATOM 746 C CA . ILE A 1 94 ? 1.743 -5.927 -3.850 1.00 95.38 94 ILE A CA 1
ATOM 747 C C . ILE A 1 94 ? 1.543 -6.847 -5.045 1.00 95.38 94 ILE A C 1
ATOM 749 O O . ILE A 1 94 ? 2.250 -6.733 -6.040 1.00 95.38 94 ILE A O 1
ATOM 753 N N . LYS A 1 95 ? 0.564 -7.743 -4.944 1.00 94.69 95 LYS A N 1
ATOM 754 C CA . LYS A 1 95 ? 0.230 -8.704 -5.991 1.00 94.69 95 LYS A CA 1
ATOM 755 C C . LYS A 1 95 ? -1.037 -8.275 -6.716 1.00 94.69 95 LYS A C 1
ATOM 757 O O . LYS A 1 95 ? -2.098 -8.192 -6.095 1.00 94.69 95 LYS A O 1
ATOM 762 N N . LYS A 1 96 ? -0.932 -8.054 -8.025 1.00 93.88 96 LYS A N 1
ATOM 763 C CA . LYS A 1 96 ? -2.080 -7.888 -8.930 1.00 93.88 96 LYS A CA 1
ATOM 764 C C . LYS A 1 96 ? -2.692 -9.271 -9.181 1.00 93.88 96 LYS A C 1
ATOM 766 O O . LYS A 1 96 ? -1.973 -10.198 -9.549 1.00 93.88 96 LYS A O 1
ATOM 771 N N . VAL A 1 97 ? -3.982 -9.446 -8.900 1.00 90.75 97 VAL A N 1
ATOM 772 C CA . VAL A 1 97 ? -4.659 -10.765 -8.934 1.00 90.75 97 VAL A CA 1
ATOM 773 C C . VAL A 1 97 ? -5.697 -10.903 -10.041 1.00 90.75 97 VAL A C 1
ATOM 775 O O . VAL A 1 97 ? -6.002 -12.019 -10.447 1.00 90.75 97 VAL A O 1
ATOM 778 N N . SER A 1 98 ? -6.232 -9.790 -10.527 1.00 90.50 98 SER A N 1
ATOM 779 C CA . SER A 1 98 ? -7.120 -9.708 -11.689 1.00 90.50 98 SER A CA 1
ATOM 780 C C . SER A 1 98 ? -6.972 -8.325 -12.316 1.00 90.50 98 SER A C 1
ATOM 782 O O . SER A 1 98 ? -6.227 -7.507 -11.780 1.00 90.50 98 SER A O 1
ATOM 784 N N . ASP A 1 99 ? -7.686 -8.047 -13.406 1.00 86.56 99 ASP A N 1
ATOM 785 C CA . ASP A 1 99 ? -7.511 -6.844 -14.235 1.00 86.56 99 ASP A CA 1
ATOM 786 C C . ASP A 1 99 ? -7.516 -5.515 -13.467 1.00 86.56 99 ASP A C 1
ATOM 788 O O . ASP A 1 99 ? -6.900 -4.549 -13.907 1.00 86.56 99 ASP A O 1
ATOM 792 N N . ASN A 1 100 ? -8.190 -5.458 -12.314 1.00 91.25 100 ASN A N 1
ATOM 793 C CA . ASN A 1 100 ? -8.289 -4.245 -11.506 1.00 91.25 100 ASN A CA 1
ATOM 794 C C . ASN A 1 100 ? -8.194 -4.516 -9.998 1.00 91.25 100 ASN A C 1
ATOM 796 O O . ASN A 1 100 ? -8.561 -3.648 -9.213 1.00 91.25 100 ASN A O 1
ATOM 800 N N . GLN A 1 101 ? -7.748 -5.702 -9.567 1.00 94.81 101 GLN A N 1
ATOM 801 C CA . GLN A 1 101 ? -7.647 -6.046 -8.142 1.00 94.81 101 GLN A CA 1
ATOM 802 C C . GLN A 1 101 ? -6.209 -6.332 -7.722 1.00 94.81 101 GLN A C 1
ATOM 804 O O . GLN A 1 101 ? -5.452 -7.011 -8.420 1.00 94.81 101 GLN A O 1
ATOM 809 N N . ALA A 1 102 ? -5.853 -5.856 -6.534 1.00 95.81 102 ALA A N 1
ATOM 810 C CA . ALA A 1 102 ? -4.557 -6.083 -5.922 1.00 95.81 102 ALA A CA 1
ATOM 811 C C . ALA A 1 102 ? -4.676 -6.381 -4.425 1.00 95.81 102 ALA A C 1
ATOM 813 O O . ALA A 1 102 ? -5.567 -5.884 -3.729 1.00 95.81 102 ALA A O 1
ATOM 814 N N . PHE A 1 103 ? -3.713 -7.154 -3.928 1.00 95.06 103 PHE A N 1
ATOM 815 C CA . PHE A 1 103 ? -3.484 -7.352 -2.505 1.00 95.06 103 PHE A CA 1
ATOM 816 C C . PHE A 1 103 ? -2.122 -6.803 -2.113 1.00 95.06 103 PHE A C 1
ATOM 818 O O . PHE A 1 103 ? -1.125 -7.106 -2.763 1.00 95.06 103 PHE A O 1
ATOM 825 N N . LEU A 1 104 ? -2.070 -6.061 -1.013 1.00 93.69 104 LEU A N 1
ATOM 826 C CA . LEU A 1 104 ? -0.829 -5.796 -0.296 1.00 93.69 104 LEU A CA 1
ATOM 827 C C . LEU A 1 104 ? -0.723 -6.776 0.861 1.00 93.69 104 LEU A C 1
ATOM 829 O O . LEU A 1 104 ? -1.632 -6.859 1.686 1.00 93.69 10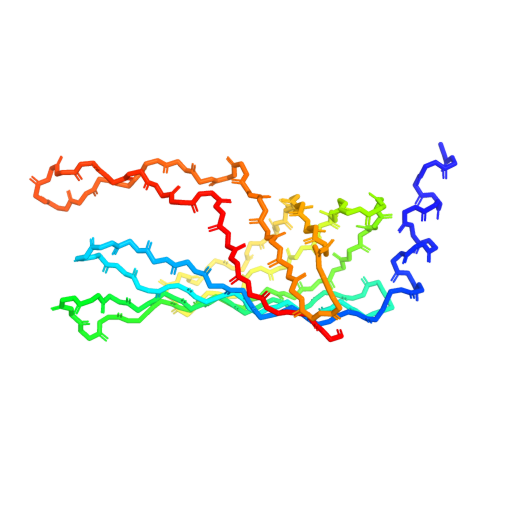4 LEU A O 1
ATOM 833 N N . ILE A 1 105 ? 0.416 -7.453 0.949 1.00 89.25 105 ILE A N 1
ATOM 834 C CA . ILE A 1 105 ? 0.791 -8.279 2.092 1.00 89.25 105 ILE A CA 1
ATOM 835 C C . ILE A 1 105 ? 1.954 -7.582 2.798 1.00 89.25 105 ILE A C 1
ATOM 837 O O . ILE A 1 105 ? 2.977 -7.275 2.184 1.00 89.25 105 ILE A O 1
ATOM 841 N N . THR A 1 106 ? 1.789 -7.303 4.088 1.00 81.12 106 THR A N 1
ATOM 842 C CA . THR A 1 106 ? 2.787 -6.617 4.913 1.00 81.12 106 THR A CA 1
ATOM 843 C C . THR A 1 106 ? 3.090 -7.398 6.187 1.00 81.12 106 THR A C 1
ATOM 845 O O . THR A 1 106 ? 2.200 -7.777 6.947 1.00 81.12 106 THR A O 1
ATOM 848 N N . ASP A 1 107 ? 4.378 -7.629 6.426 1.00 67.69 107 ASP A N 1
ATOM 849 C CA . ASP A 1 107 ? 4.917 -8.306 7.609 1.00 67.69 107 ASP A CA 1
ATOM 850 C C . ASP A 1 107 ? 5.127 -7.351 8.795 1.00 67.69 107 ASP A C 1
ATOM 852 O O . ASP A 1 107 ? 5.355 -7.788 9.918 1.00 67.69 107 ASP A O 1
ATOM 856 N N . ARG A 1 108 ? 4.992 -6.036 8.585 1.00 65.06 108 ARG A N 1
ATOM 857 C CA . ARG A 1 108 ? 5.183 -5.011 9.626 1.00 65.06 108 ARG A CA 1
ATOM 858 C C . ARG A 1 108 ? 3.996 -4.826 10.570 1.00 65.06 108 ARG A C 1
ATOM 860 O O . ARG A 1 108 ? 3.936 -3.836 11.297 1.00 65.06 108 ARG A O 1
ATOM 867 N N . ARG A 1 109 ? 3.032 -5.741 10.554 1.00 70.88 109 ARG A N 1
ATOM 868 C CA . ARG A 1 109 ? 1.834 -5.653 11.387 1.00 70.88 109 ARG A CA 1
ATOM 869 C C . ARG A 1 109 ? 1.916 -6.651 12.526 1.00 70.88 109 ARG A C 1
ATOM 871 O O . ARG A 1 109 ? 1.823 -7.852 12.322 1.00 70.88 109 ARG A O 1
ATOM 878 N N . GLY A 1 110 ? 2.156 -6.113 13.718 1.00 70.50 110 GLY A N 1
ATOM 879 C CA . GLY A 1 110 ? 2.151 -6.864 14.965 1.00 70.50 110 GLY A CA 1
ATOM 880 C C . GLY A 1 110 ? 0.780 -6.841 15.634 1.00 70.50 110 GLY A C 1
ATOM 881 O O . GLY A 1 110 ? -0.267 -6.733 14.993 1.00 70.50 110 GLY A O 1
ATOM 882 N N . SER A 1 111 ? 0.799 -6.913 16.956 1.00 76.44 111 SER A N 1
ATOM 883 C CA . SER A 1 111 ? -0.382 -6.767 17.795 1.00 76.44 111 SER A CA 1
ATOM 884 C C . SER A 1 111 ? -0.470 -5.366 18.398 1.00 76.44 111 SER A C 1
ATOM 886 O O . SER A 1 111 ? 0.546 -4.784 18.775 1.00 76.44 111 SER A O 1
ATOM 888 N N . PHE A 1 112 ? -1.686 -4.849 18.538 1.00 75.44 112 PHE A N 1
ATOM 889 C CA . PHE A 1 112 ? -1.978 -3.620 19.269 1.00 75.44 112 PHE A CA 1
ATOM 890 C C . PHE A 1 112 ? -2.783 -3.945 20.526 1.00 75.44 112 PHE A C 1
ATOM 892 O O . PHE A 1 112 ? -3.806 -4.622 20.442 1.00 75.44 112 PHE A O 1
ATOM 899 N N . THR A 1 113 ? -2.346 -3.457 21.685 1.00 78.94 113 THR A N 1
ATOM 900 C CA . THR A 1 113 ? -3.086 -3.623 22.942 1.00 78.94 113 THR A CA 1
ATOM 901 C C . THR A 1 113 ? -3.960 -2.398 23.180 1.00 78.94 113 THR A C 1
ATOM 903 O O . THR A 1 113 ? -3.467 -1.274 23.274 1.00 78.94 113 THR A O 1
ATOM 906 N N . LEU A 1 114 ? -5.271 -2.614 23.266 1.00 78.19 114 LEU A N 1
ATOM 907 C CA . LEU A 1 114 ? -6.248 -1.583 23.600 1.00 78.19 114 LEU A CA 1
ATOM 908 C C . LEU A 1 114 ? -6.094 -1.141 25.064 1.00 78.19 114 LEU A C 1
ATOM 910 O O . LEU A 1 114 ? -5.546 -1.858 25.899 1.00 78.19 114 LEU A O 1
ATOM 914 N N . LYS A 1 115 ? -6.641 0.034 25.405 1.00 80.44 115 LYS A N 1
ATOM 915 C CA . LYS A 1 115 ? -6.627 0.553 26.788 1.00 80.44 115 LYS A CA 1
ATOM 916 C C . LYS A 1 115 ? -7.311 -0.377 27.800 1.00 80.44 115 LYS A C 1
ATOM 918 O O . LYS A 1 115 ? -6.997 -0.308 28.979 1.00 80.44 115 LYS A O 1
ATOM 923 N N . ASP A 1 116 ? -8.236 -1.218 27.343 1.00 81.62 116 ASP A N 1
ATOM 924 C CA . ASP A 1 116 ? -8.940 -2.218 28.155 1.00 81.62 116 ASP A CA 1
ATOM 925 C C . ASP A 1 116 ? -8.166 -3.547 28.298 1.00 81.62 116 ASP A C 1
ATOM 927 O O . ASP A 1 116 ? -8.685 -4.505 28.864 1.00 81.62 116 ASP A O 1
ATOM 931 N N . GLY A 1 117 ? -6.932 -3.615 27.786 1.00 80.75 117 GLY A N 1
ATOM 932 C CA . GLY A 1 117 ? -6.063 -4.789 27.860 1.00 80.75 117 GLY A CA 1
ATOM 933 C C . GLY A 1 117 ? -6.297 -5.831 26.765 1.00 80.75 117 GLY A C 1
ATOM 934 O O . GLY A 1 117 ? -5.520 -6.780 26.666 1.00 80.75 117 GLY A O 1
ATOM 935 N N . ARG A 1 118 ? -7.314 -5.674 25.905 1.00 84.50 118 ARG A N 1
ATOM 936 C CA . ARG A 1 118 ? -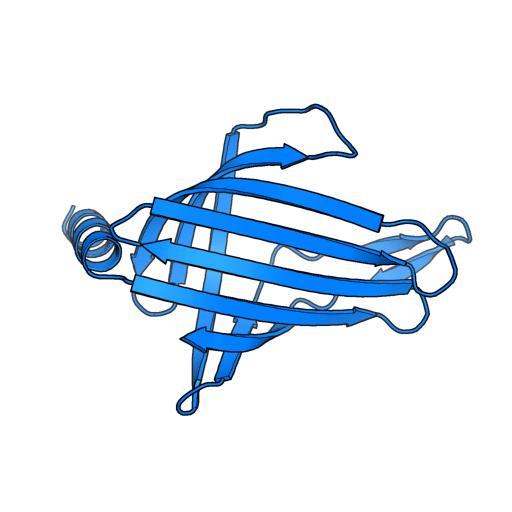7.536 -6.601 24.786 1.00 84.50 118 ARG A CA 1
ATOM 937 C C . ARG A 1 118 ? -6.450 -6.447 23.725 1.00 84.50 118 ARG A C 1
ATOM 939 O O . ARG A 1 118 ? -6.112 -5.336 23.317 1.00 84.50 118 ARG A O 1
ATOM 946 N N . VAL A 1 119 ? -5.945 -7.578 23.240 1.00 82.25 119 VAL A N 1
ATOM 947 C CA . VAL A 1 119 ? -4.939 -7.636 22.175 1.00 82.25 119 VAL A CA 1
ATOM 948 C C . VAL A 1 119 ? -5.628 -7.797 20.826 1.00 82.25 119 VAL A C 1
ATOM 950 O O . VAL A 1 119 ? -6.469 -8.672 20.638 1.00 82.25 119 VAL A O 1
ATOM 953 N N . VAL A 1 120 ? -5.247 -6.953 19.875 1.00 80.19 120 VAL A N 1
ATOM 954 C CA . VAL A 1 120 ? -5.744 -6.956 18.502 1.00 80.19 120 VAL A CA 1
ATOM 955 C C . VAL A 1 120 ? -4.606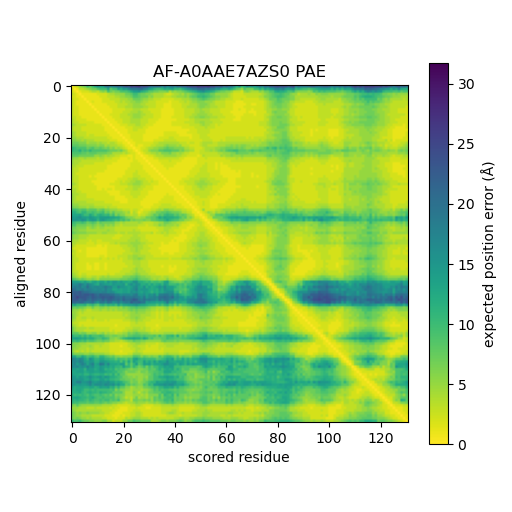 -7.359 17.584 1.00 80.19 120 VAL A C 1
ATOM 957 O O . VAL A 1 120 ? -3.595 -6.663 17.507 1.00 80.19 120 VAL A O 1
ATOM 960 N N . HIS A 1 121 ? -4.782 -8.444 16.838 1.00 81.00 121 HIS A N 1
ATOM 961 C CA . HIS A 1 121 ? -3.865 -8.800 15.760 1.00 81.00 121 HIS A CA 1
ATOM 962 C C . HIS A 1 121 ? -4.215 -7.996 14.512 1.00 81.00 121 HIS A C 1
ATOM 964 O O . HIS A 1 121 ? -5.329 -8.081 13.991 1.00 81.00 121 HIS A O 1
ATOM 970 N N . LEU A 1 122 ? -3.279 -7.168 14.052 1.00 81.19 122 LEU A N 1
ATOM 971 C CA . LEU A 1 122 ? -3.533 -6.313 12.905 1.00 81.19 122 LEU A CA 1
ATOM 972 C C . LEU A 1 122 ? -3.448 -7.134 11.613 1.00 81.19 122 LEU A C 1
ATOM 974 O O . LEU A 1 122 ? -2.417 -7.729 11.323 1.00 81.19 122 LEU A O 1
ATOM 978 N N . ASN A 1 123 ? -4.509 -7.108 10.802 1.00 81.12 123 ASN A N 1
ATOM 979 C CA . ASN A 1 123 ? -4.521 -7.695 9.464 1.00 81.12 123 ASN A CA 1
ATOM 980 C C . ASN A 1 123 ? -3.323 -7.241 8.618 1.00 81.12 123 ASN A C 1
ATOM 982 O O . ASN A 1 123 ? -3.211 -6.069 8.244 1.00 81.12 123 ASN A O 1
ATOM 986 N N . SER A 1 124 ? -2.472 -8.205 8.272 1.00 84.69 124 SER A N 1
ATOM 987 C CA . SER A 1 124 ? -1.327 -8.056 7.366 1.00 84.69 124 SER A CA 1
ATOM 988 C C . SER A 1 124 ? -1.717 -7.910 5.898 1.00 84.69 124 SER A C 1
ATOM 990 O O . SER A 1 124 ? -0.848 -7.682 5.062 1.00 84.69 124 SER A O 1
ATOM 992 N N . ILE A 1 125 ? -3.000 -8.062 5.568 1.00 90.56 125 ILE A N 1
ATOM 993 C CA . ILE A 1 125 ? -3.499 -8.035 4.197 1.00 90.56 125 ILE A CA 1
ATOM 994 C C . ILE A 1 125 ? -4.391 -6.813 4.011 1.00 90.56 125 ILE A C 1
ATOM 996 O O . ILE A 1 125 ? -5.347 -6.600 4.764 1.00 90.56 125 ILE A O 1
ATOM 1000 N N . PHE A 1 126 ? -4.086 -6.042 2.973 1.00 94.12 126 PHE A N 1
ATOM 1001 C CA . PHE A 1 126 ? -5.002 -5.069 2.404 1.00 94.12 126 PHE A CA 1
ATOM 1002 C C . PHE A 1 126 ? -5.439 -5.569 1.036 1.00 94.12 126 PHE A C 1
ATOM 1004 O O . PHE A 1 126 ? -4.641 -6.126 0.285 1.00 94.12 126 PHE A O 1
ATOM 1011 N N . SER A 1 127 ? -6.699 -5.333 0.707 1.00 95.81 127 SER A N 1
ATOM 1012 C CA . SER A 1 127 ? -7.283 -5.690 -0.582 1.00 95.81 127 SER A CA 1
ATOM 1013 C C . SER A 1 127 ? -7.897 -4.460 -1.221 1.00 95.81 127 SER A C 1
ATOM 1015 O O . SER A 1 127 ? -8.365 -3.556 -0.526 1.00 95.81 127 SER A O 1
ATOM 1017 N N . GLY A 1 128 ? -7.883 -4.394 -2.539 1.00 95.88 128 GLY A N 1
ATOM 1018 C CA . GLY A 1 128 ? -8.515 -3.298 -3.244 1.00 95.88 128 GLY A CA 1
ATOM 1019 C C . GLY A 1 128 ? -8.143 -3.306 -4.705 1.00 95.88 128 GLY A C 1
ATOM 1020 O O . GLY A 1 128 ? -7.959 -4.371 -5.290 1.00 95.88 128 GLY A O 1
ATOM 1021 N N . ASN A 1 129 ? -8.038 -2.115 -5.278 1.00 96.50 129 ASN A N 1
ATOM 1022 C CA . ASN A 1 129 ? -7.901 -1.953 -6.714 1.00 96.50 129 ASN A CA 1
ATOM 1023 C C . ASN A 1 129 ? -6.565 -1.323 -7.090 1.00 96.50 129 ASN A C 1
ATOM 1025 O O . ASN A 1 129 ? -5.950 -0.625 -6.275 1.00 96.50 129 ASN A O 1
ATOM 1029 N N . TYR A 1 130 ? -6.151 -1.541 -8.334 1.00 95.19 130 TYR A N 1
ATOM 1030 C CA . TYR A 1 130 ? -5.040 -0.821 -8.942 1.00 95.19 130 TYR A CA 1
ATOM 1031 C C . TYR A 1 130 ? -5.438 -0.252 -10.302 1.00 95.19 130 TYR A C 1
ATOM 1033 O O . TYR A 1 130 ? -6.359 -0.768 -10.924 1.00 95.19 130 TYR A O 1
ATOM 1041 N N . GLN A 1 131 ? -4.750 0.803 -10.728 1.00 90.38 131 GLN A N 1
ATOM 1042 C CA . GLN A 1 131 ? -4.859 1.450 -12.035 1.00 90.38 131 GLN A CA 1
ATOM 1043 C C . GLN A 1 131 ? -3.464 1.701 -12.589 1.00 90.38 131 GLN A C 1
ATOM 1045 O O . GLN A 1 131 ? -2.557 1.951 -11.757 1.00 90.38 131 GLN A O 1
#